Protein AF-A0A7V9M189-F1 (afdb_monomer_lite)

Structure (mmCIF, N/CA/C/O backbone):
data_AF-A0A7V9M189-F1
#
_entry.id   AF-A0A7V9M189-F1
#
loop_
_atom_site.group_PDB
_atom_site.id
_atom_site.type_symbol
_atom_site.label_atom_id
_atom_site.label_alt_id
_atom_site.label_comp_id
_atom_site.label_asym_id
_atom_site.label_entity_id
_atom_site.label_seq_id
_atom_site.pdbx_PDB_ins_code
_atom_site.Cartn_x
_atom_site.Cartn_y
_atom_site.Cartn_z
_atom_site.occupancy
_atom_site.B_iso_or_equiv
_atom_site.auth_seq_id
_atom_site.auth_comp_id
_atom_site.auth_asym_id
_atom_site.auth_atom_id
_atom_site.pdbx_PDB_model_num
ATOM 1 N N . MET A 1 1 ? 0.525 -5.428 -16.462 1.00 64.06 1 MET A N 1
ATOM 2 C CA . MET A 1 1 ? 0.715 -4.703 -15.190 1.00 64.06 1 MET A CA 1
ATOM 3 C C . MET A 1 1 ? 1.855 -5.369 -14.441 1.00 64.06 1 MET A C 1
ATOM 5 O O . MET A 1 1 ? 1.966 -6.584 -14.580 1.00 64.06 1 MET A O 1
ATOM 9 N N . PRO A 1 2 ? 2.685 -4.607 -13.714 1.00 77.19 2 PRO A N 1
ATOM 10 C CA . PRO A 1 2 ? 3.757 -5.158 -12.888 1.00 77.19 2 PRO A CA 1
ATOM 11 C C . PRO A 1 2 ? 3.205 -6.151 -11.859 1.00 77.19 2 PRO A C 1
ATOM 13 O O . PRO A 1 2 ? 2.110 -5.956 -11.322 1.00 77.19 2 PRO A O 1
ATOM 16 N N . THR A 1 3 ? 3.948 -7.226 -11.601 1.00 86.50 3 THR A N 1
ATOM 17 C CA . THR A 1 3 ? 3.545 -8.242 -10.621 1.00 86.50 3 THR A CA 1
ATOM 18 C C . THR A 1 3 ? 3.890 -7.756 -9.220 1.00 86.50 3 THR A C 1
ATOM 20 O O . THR A 1 3 ? 5.060 -7.662 -8.854 1.00 86.50 3 THR A O 1
ATOM 23 N N . MET A 1 4 ? 2.858 -7.476 -8.428 1.00 90.88 4 MET A N 1
ATOM 24 C CA . MET A 1 4 ? 2.986 -7.056 -7.035 1.00 90.88 4 MET A CA 1
ATOM 25 C C . MET A 1 4 ? 2.782 -8.242 -6.097 1.00 90.88 4 MET A C 1
ATOM 27 O O . MET A 1 4 ? 1.723 -8.871 -6.116 1.00 90.88 4 MET A O 1
ATOM 31 N N . HIS A 1 5 ? 3.761 -8.516 -5.240 1.00 93.12 5 HIS A N 1
ATOM 32 C CA . HIS A 1 5 ? 3.617 -9.501 -4.171 1.00 93.12 5 HIS A CA 1
ATOM 33 C C . HIS A 1 5 ? 3.215 -8.787 -2.892 1.00 93.12 5 HIS A C 1
ATOM 35 O O . HIS A 1 5 ? 3.970 -7.962 -2.390 1.00 93.12 5 HIS A O 1
ATOM 41 N N . TRP A 1 6 ? 2.033 -9.108 -2.372 1.00 93.81 6 TRP A N 1
ATOM 42 C CA . TRP A 1 6 ? 1.473 -8.447 -1.199 1.00 93.81 6 TRP A CA 1
ATOM 43 C C . TRP A 1 6 ? 1.571 -9.342 0.024 1.00 93.81 6 TRP A C 1
ATOM 45 O O . TRP A 1 6 ? 1.126 -10.492 0.011 1.00 93.81 6 TRP A O 1
ATOM 55 N N . LYS A 1 7 ? 2.081 -8.783 1.114 1.00 94.94 7 LYS A N 1
ATOM 56 C CA . LYS A 1 7 ? 2.077 -9.405 2.430 1.00 94.94 7 LYS A CA 1
ATOM 57 C C . LYS A 1 7 ? 1.424 -8.456 3.423 1.00 94.94 7 LYS A C 1
ATOM 59 O O . LYS A 1 7 ? 1.976 -7.414 3.761 1.00 94.94 7 LYS A O 1
ATOM 64 N N . ASN A 1 8 ? 0.251 -8.854 3.904 1.00 92.88 8 ASN A N 1
ATOM 65 C CA . ASN A 1 8 ? -0.537 -8.086 4.862 1.00 92.88 8 ASN A CA 1
ATOM 66 C C . ASN A 1 8 ? -0.472 -8.759 6.231 1.00 92.88 8 ASN A C 1
ATOM 68 O O . ASN A 1 8 ? -0.751 -9.952 6.357 1.00 92.88 8 ASN A O 1
ATOM 72 N N . GLN A 1 9 ? -0.108 -7.999 7.257 1.00 94.62 9 GLN A N 1
ATOM 73 C CA . GLN A 1 9 ? -0.027 -8.480 8.630 1.00 94.62 9 GLN A CA 1
ATOM 74 C C . GLN A 1 9 ? -0.879 -7.599 9.534 1.00 94.62 9 GLN A C 1
ATOM 76 O O . GLN A 1 9 ? -0.634 -6.400 9.661 1.00 94.62 9 GLN A O 1
ATOM 81 N N . PHE A 1 10 ? -1.859 -8.214 10.184 1.00 92.56 10 PHE A N 1
ATOM 82 C CA . PHE A 1 10 ? -2.764 -7.544 11.107 1.00 92.56 10 PHE A CA 1
ATOM 83 C C . PHE A 1 10 ? -2.264 -7.746 12.531 1.00 92.56 10 PHE A C 1
ATOM 85 O O . PHE A 1 10 ? -2.115 -8.877 1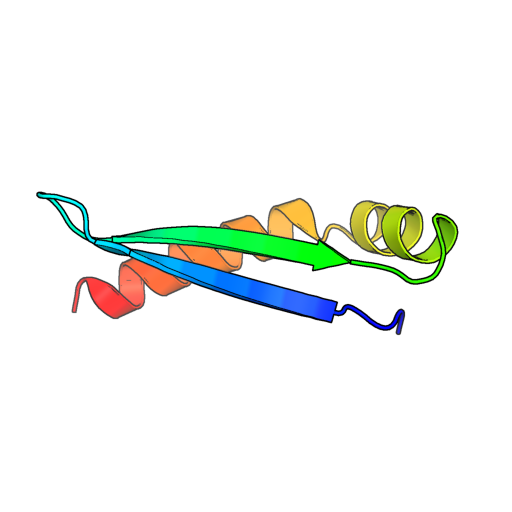2.993 1.00 92.56 10 PHE A O 1
ATOM 92 N N . HIS A 1 11 ? -2.018 -6.645 13.227 1.00 94.12 11 HIS A N 1
ATOM 93 C CA . HIS A 1 11 ? -1.584 -6.644 14.615 1.00 94.12 11 HIS A CA 1
ATOM 94 C C . HIS A 1 11 ? -2.677 -6.003 15.451 1.00 94.12 11 HIS A C 1
ATOM 96 O O . HIS A 1 11 ? -3.037 -4.852 15.222 1.00 94.12 11 HIS A O 1
ATOM 102 N N . LYS A 1 12 ? -3.217 -6.744 16.417 1.00 94.50 12 LYS A N 1
ATOM 103 C CA . LYS A 1 12 ? -4.221 -6.206 17.333 1.00 94.50 12 LYS A CA 1
ATOM 104 C C . LYS A 1 12 ? -3.609 -5.091 18.185 1.00 94.50 12 LYS A C 1
ATOM 106 O O . LYS A 1 12 ? -2.531 -5.273 18.748 1.00 94.50 12 LYS A O 1
ATOM 111 N N . THR A 1 13 ? -4.322 -3.982 18.319 1.00 93.44 13 THR A N 1
ATOM 112 C CA . THR A 1 13 ? -4.006 -2.881 19.236 1.00 93.44 13 THR A CA 1
ATOM 113 C C . THR A 1 13 ? -5.141 -2.713 20.254 1.00 93.44 13 THR A C 1
ATOM 115 O O . THR A 1 13 ? -6.198 -3.332 20.097 1.00 93.44 13 THR A O 1
ATOM 118 N N . PRO A 1 14 ? -4.954 -1.928 21.332 1.00 92.38 14 PRO A N 1
ATOM 119 C CA . PRO A 1 14 ? -6.031 -1.647 22.284 1.00 92.38 14 PRO A CA 1
ATOM 120 C C . PRO A 1 14 ? -7.263 -0.992 21.642 1.00 92.38 14 PRO A C 1
ATOM 122 O O . PRO A 1 14 ? -8.383 -1.299 22.037 1.00 92.38 14 PRO A O 1
ATOM 125 N N . GLU A 1 15 ? -7.055 -0.140 20.637 1.00 87.38 15 GLU A N 1
ATOM 126 C CA . GLU A 1 15 ? -8.111 0.632 19.968 1.00 87.38 15 GLU A CA 1
ATOM 127 C C . GLU A 1 15 ? -8.562 0.034 18.622 1.00 87.38 15 GLU A C 1
ATOM 129 O O . GLU A 1 15 ? -9.483 0.556 18.003 1.00 87.38 15 GLU A O 1
ATOM 134 N N . GLY A 1 16 ? -7.943 -1.055 18.147 1.00 88.12 16 GLY A N 1
ATOM 135 C CA . GLY A 1 16 ? -8.276 -1.642 16.847 1.00 88.12 16 GLY A CA 1
ATOM 136 C C . GLY A 1 16 ? -7.225 -2.619 16.322 1.00 88.12 16 GLY A C 1
ATOM 137 O O . GLY A 1 16 ? -6.833 -3.573 17.002 1.00 88.12 16 GLY A O 1
ATOM 138 N N . ALA A 1 17 ? -6.781 -2.406 15.084 1.00 89.31 17 ALA A N 1
ATOM 139 C CA . ALA A 1 17 ? -5.713 -3.183 14.470 1.00 89.31 17 ALA A CA 1
ATOM 140 C C . ALA A 1 17 ? -4.780 -2.291 13.645 1.00 89.31 17 ALA A C 1
ATOM 142 O O . ALA A 1 17 ? -5.224 -1.476 12.845 1.00 89.31 17 ALA A O 1
ATOM 143 N N . THR A 1 18 ? -3.473 -2.489 13.793 1.00 90.81 18 THR A N 1
ATOM 144 C CA . THR A 1 18 ? -2.467 -1.936 12.884 1.00 90.81 18 THR A CA 1
ATOM 145 C C . THR A 1 18 ? -2.216 -2.932 11.761 1.00 90.81 18 THR A C 1
ATOM 147 O O . THR A 1 18 ? -1.794 -4.068 12.004 1.00 90.81 18 THR A O 1
ATOM 150 N N . VAL A 1 19 ? -2.435 -2.499 10.522 1.00 89.69 19 VAL A N 1
ATOM 151 C CA . VAL A 1 19 ? -2.146 -3.298 9.330 1.00 89.69 19 VAL A CA 1
ATOM 152 C C . VAL A 1 19 ? -0.785 -2.893 8.783 1.00 89.69 19 VAL A C 1
ATOM 154 O O . VAL A 1 19 ? -0.575 -1.749 8.393 1.00 89.69 19 VAL A O 1
ATOM 157 N N . LYS A 1 20 ? 0.153 -3.838 8.750 1.00 92.44 20 LYS A N 1
ATOM 158 C CA . LYS A 1 20 ? 1.426 -3.674 8.050 1.00 92.44 20 LYS A CA 1
ATOM 159 C C . LYS A 1 20 ? 1.299 -4.304 6.670 1.00 92.44 20 LYS A C 1
ATOM 161 O O . LYS A 1 20 ? 1.056 -5.507 6.569 1.00 92.44 20 LYS A O 1
ATOM 166 N N . VAL A 1 21 ? 1.480 -3.493 5.636 1.00 92.44 21 VAL A N 1
ATOM 167 C CA . VAL A 1 21 ? 1.450 -3.921 4.236 1.00 92.44 21 VAL A CA 1
ATOM 168 C C . VAL A 1 21 ? 2.861 -3.836 3.677 1.00 92.44 21 VAL A C 1
ATOM 170 O O . VAL A 1 21 ? 3.497 -2.788 3.731 1.00 92.44 21 VAL A O 1
ATOM 173 N N . GLU A 1 22 ? 3.362 -4.954 3.174 1.00 94.44 22 GLU A N 1
ATOM 174 C CA . GLU A 1 22 ? 4.648 -5.049 2.495 1.00 94.44 22 GLU A CA 1
ATOM 175 C C . GLU A 1 22 ? 4.389 -5.488 1.057 1.00 94.44 22 GLU A C 1
ATOM 177 O O . GLU A 1 22 ? 3.737 -6.509 0.822 1.00 94.44 22 GLU A O 1
ATOM 182 N N . ILE A 1 23 ? 4.859 -4.684 0.103 1.00 92.38 23 ILE A N 1
ATOM 183 C CA . ILE A 1 23 ? 4.6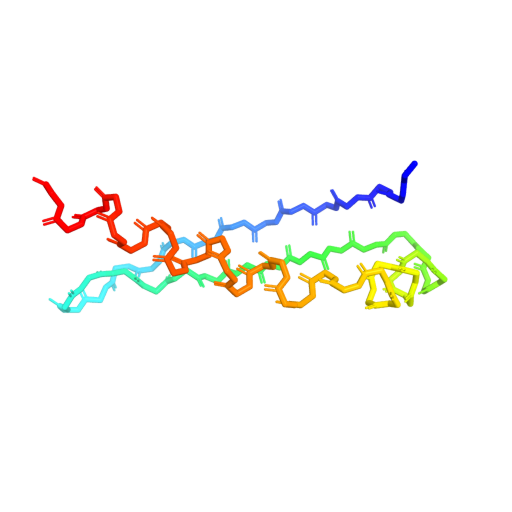82 -4.934 -1.325 1.00 92.38 23 ILE A CA 1
ATOM 184 C C . ILE A 1 23 ? 6.061 -5.100 -1.942 1.00 92.38 23 ILE A C 1
ATOM 186 O O . ILE A 1 23 ? 6.912 -4.220 -1.815 1.00 92.38 23 ILE A O 1
ATOM 190 N N . THR A 1 24 ? 6.287 -6.232 -2.597 1.00 93.38 24 THR A N 1
ATOM 191 C CA . THR A 1 24 ? 7.573 -6.560 -3.216 1.00 93.38 24 THR A CA 1
ATOM 192 C C . THR A 1 24 ? 7.429 -6.690 -4.725 1.00 93.38 24 THR A C 1
ATOM 194 O O . THR A 1 24 ? 6.472 -7.287 -5.232 1.00 93.38 24 THR A O 1
ATOM 197 N N . PHE A 1 25 ? 8.423 -6.156 -5.428 1.00 92.94 25 PHE A N 1
ATOM 198 C CA . PHE A 1 25 ? 8.543 -6.158 -6.882 1.00 92.94 25 PHE A CA 1
ATOM 199 C C . PHE A 1 25 ? 9.765 -6.977 -7.282 1.00 92.94 25 PHE A C 1
ATOM 201 O O . PHE A 1 25 ? 10.735 -7.048 -6.526 1.00 92.94 25 PHE A O 1
ATOM 208 N N . ALA A 1 26 ? 9.708 -7.606 -8.455 1.00 90.94 26 ALA A N 1
ATOM 209 C CA 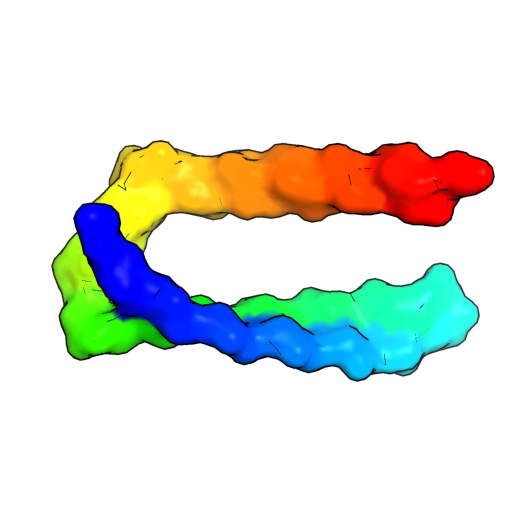. ALA A 1 26 ? 10.855 -8.330 -8.996 1.00 90.94 26 ALA A CA 1
ATOM 210 C C . ALA A 1 26 ? 11.951 -7.365 -9.472 1.00 90.94 26 ALA A C 1
ATOM 212 O O . ALA A 1 26 ? 13.131 -7.632 -9.277 1.00 90.94 26 ALA A O 1
ATOM 213 N N . GLU A 1 27 ? 11.545 -6.230 -10.044 1.00 93.50 27 GLU A N 1
ATOM 214 C CA . GLU A 1 27 ? 12.428 -5.237 -10.647 1.00 93.50 27 GLU A CA 1
ATOM 215 C C . GLU A 1 27 ? 12.115 -3.838 -10.110 1.00 93.50 27 GLU A C 1
ATOM 217 O O . GLU A 1 27 ? 10.962 -3.502 -9.830 1.00 93.50 27 GLU A O 1
ATOM 222 N N . ILE A 1 28 ? 13.135 -2.982 -10.016 1.00 92.88 28 ILE A N 1
ATOM 223 C CA . ILE A 1 28 ? 12.954 -1.596 -9.553 1.00 92.88 28 ILE A CA 1
ATOM 224 C C . ILE A 1 28 ? 12.083 -0.770 -10.510 1.00 92.88 28 ILE A C 1
ATOM 226 O O . ILE A 1 28 ? 11.286 0.046 -10.059 1.00 92.88 28 ILE A O 1
ATOM 230 N N . ALA A 1 29 ? 12.159 -1.043 -11.815 1.00 93.88 29 ALA A N 1
ATOM 231 C CA . ALA A 1 29 ? 11.358 -0.352 -12.822 1.00 93.88 29 ALA A CA 1
ATOM 232 C C . ALA A 1 29 ? 9.847 -0.561 -12.611 1.00 93.88 29 ALA A C 1
ATOM 234 O O . ALA A 1 29 ? 9.050 0.333 -12.885 1.00 93.88 29 ALA A O 1
ATOM 235 N N . ASP A 1 30 ? 9.446 -1.723 -12.086 1.00 92.56 30 ASP A N 1
ATOM 236 C CA . ASP A 1 30 ? 8.048 -2.005 -11.761 1.00 92.56 30 ASP A CA 1
ATOM 237 C C . ASP A 1 30 ? 7.570 -1.167 -10.566 1.00 92.56 30 ASP A C 1
ATOM 239 O O . ASP A 1 30 ? 6.449 -0.655 -10.589 1.00 92.56 30 ASP A O 1
ATOM 243 N N . LEU A 1 31 ? 8.428 -0.991 -9.552 1.00 92.38 31 LEU A N 1
ATOM 244 C CA . LEU A 1 31 ? 8.163 -0.118 -8.405 1.00 92.38 31 LEU A CA 1
ATOM 245 C C . LEU A 1 31 ? 8.026 1.342 -8.853 1.00 92.38 31 LEU A C 1
ATOM 247 O O . LEU A 1 31 ? 7.044 2.001 -8.522 1.00 92.38 31 LEU A O 1
ATOM 251 N N . GLU A 1 32 ? 8.982 1.842 -9.634 1.00 93.00 32 GLU A N 1
ATOM 252 C CA . GLU A 1 32 ? 8.944 3.211 -10.158 1.00 93.00 32 GLU A CA 1
ATOM 253 C C . GLU A 1 32 ? 7.677 3.434 -10.984 1.00 93.00 32 GLU A C 1
ATOM 255 O O . GLU A 1 32 ? 6.985 4.441 -10.818 1.00 93.00 32 GLU A O 1
ATOM 260 N N . LYS A 1 33 ? 7.299 2.444 -11.805 1.00 92.88 33 LYS A N 1
ATOM 261 C CA . LYS A 1 33 ? 6.135 2.579 -12.670 1.00 92.88 33 LYS A CA 1
ATOM 262 C C . LYS A 1 33 ? 4.822 2.696 -11.909 1.00 92.88 33 LYS A C 1
ATOM 264 O O . LYS A 1 33 ? 3.963 3.479 -12.313 1.00 92.88 33 LYS A O 1
ATOM 269 N N . ILE A 1 34 ? 4.636 1.937 -10.829 1.00 91.19 34 ILE A N 1
ATOM 270 C CA . ILE A 1 34 ? 3.402 2.043 -10.040 1.00 91.19 34 ILE A CA 1
ATOM 271 C C . ILE A 1 34 ? 3.326 3.363 -9.267 1.00 91.19 34 ILE A C 1
ATOM 273 O O . ILE A 1 34 ? 2.238 3.926 -9.144 1.00 91.19 34 ILE A O 1
ATOM 277 N N . ILE A 1 35 ? 4.464 3.888 -8.803 1.00 91.50 35 ILE A N 1
ATOM 278 C CA . ILE A 1 35 ? 4.532 5.185 -8.124 1.00 91.50 35 ILE A CA 1
ATOM 279 C C . ILE A 1 35 ? 4.144 6.291 -9.112 1.00 91.50 35 ILE A C 1
ATOM 281 O O . ILE A 1 35 ? 3.262 7.091 -8.808 1.00 91.50 35 ILE A O 1
ATOM 285 N N . GLU A 1 36 ? 4.701 6.281 -10.331 1.00 93.81 36 GLU A N 1
ATOM 286 C CA . GLU A 1 36 ? 4.328 7.222 -11.402 1.00 93.81 36 GLU A CA 1
ATOM 287 C C . GLU A 1 36 ? 2.833 7.188 -11.741 1.00 93.81 36 GLU A C 1
ATOM 289 O O . GLU A 1 36 ? 2.240 8.210 -12.084 1.00 93.81 36 GLU A O 1
ATOM 294 N N . MET A 1 37 ? 2.216 6.009 -11.664 1.00 91.88 37 MET A N 1
ATOM 295 C CA . MET A 1 37 ? 0.794 5.819 -11.949 1.00 91.88 37 MET A CA 1
ATOM 296 C C . MET A 1 37 ? -0.129 6.301 -10.817 1.00 91.88 37 MET A C 1
ATOM 298 O O . MET A 1 37 ? -1.348 6.221 -10.966 1.00 91.88 37 MET A O 1
ATOM 302 N N . GLY A 1 38 ? 0.419 6.810 -9.710 1.00 92.56 38 GLY A N 1
ATOM 303 C CA . GLY A 1 38 ? -0.349 7.342 -8.584 1.00 92.56 38 GLY A CA 1
ATOM 304 C C . GLY A 1 38 ? -0.799 6.278 -7.581 1.00 92.56 38 GLY A C 1
ATOM 305 O O . GLY A 1 38 ? -1.856 6.413 -6.958 1.00 92.56 38 GLY A O 1
ATOM 306 N N . PHE A 1 39 ? -0.027 5.192 -7.444 1.00 91.56 39 PHE A N 1
ATOM 307 C CA . PHE A 1 39 ? -0.345 4.108 -6.515 1.00 91.56 39 PHE A CA 1
ATOM 308 C C . PHE A 1 39 ? -0.514 4.602 -5.074 1.00 91.56 39 PHE A C 1
ATOM 310 O O . PHE A 1 39 ? -1.460 4.188 -4.413 1.00 91.56 39 PHE A O 1
ATOM 317 N N . GLU A 1 40 ? 0.347 5.505 -4.596 1.00 89.50 40 GLU A N 1
ATOM 318 C CA . GLU A 1 40 ? 0.293 6.006 -3.217 1.00 89.50 40 GLU A CA 1
ATOM 319 C C . GLU A 1 40 ? -1.046 6.686 -2.909 1.00 89.50 40 GLU A C 1
ATOM 321 O O . GLU A 1 40 ? -1.699 6.359 -1.920 1.00 89.50 40 GLU A O 1
ATOM 326 N N . GLN A 1 41 ? -1.511 7.565 -3.799 1.00 93.44 41 GLN A N 1
ATOM 327 C CA . GLN A 1 41 ? -2.778 8.277 -3.642 1.00 93.44 41 GLN A CA 1
ATOM 328 C C . GLN A 1 41 ? -3.966 7.317 -3.735 1.00 93.44 41 GLN A C 1
ATOM 330 O O . GLN A 1 41 ? -4.905 7.407 -2.943 1.00 93.44 41 GLN A O 1
ATOM 335 N N . GLY A 1 42 ? -3.920 6.378 -4.686 1.00 92.31 42 GLY A N 1
ATOM 336 C CA . GLY A 1 42 ? -4.945 5.345 -4.823 1.00 92.31 42 GLY A CA 1
ATOM 337 C C . GLY A 1 42 ? -5.021 4.436 -3.596 1.00 92.31 42 GLY A C 1
ATOM 338 O O . GLY A 1 42 ? -6.115 4.078 -3.161 1.00 92.31 42 GLY A O 1
ATOM 339 N N . PHE A 1 43 ? -3.872 4.104 -3.005 1.00 91.56 43 PHE A N 1
ATOM 340 C CA . PHE A 1 43 ? -3.784 3.276 -1.811 1.00 91.56 43 PHE A CA 1
ATOM 341 C C . PHE A 1 43 ? -4.322 4.005 -0.575 1.00 91.56 43 PHE A C 1
ATOM 343 O O . PHE A 1 43 ? -5.137 3.436 0.146 1.00 91.56 43 PHE A O 1
ATOM 350 N N . THR A 1 44 ? -3.972 5.280 -0.373 1.00 90.50 44 THR A N 1
ATOM 351 C CA . THR A 1 44 ? -4.553 6.103 0.701 1.00 90.50 44 THR A CA 1
ATOM 352 C C . THR A 1 44 ? -6.072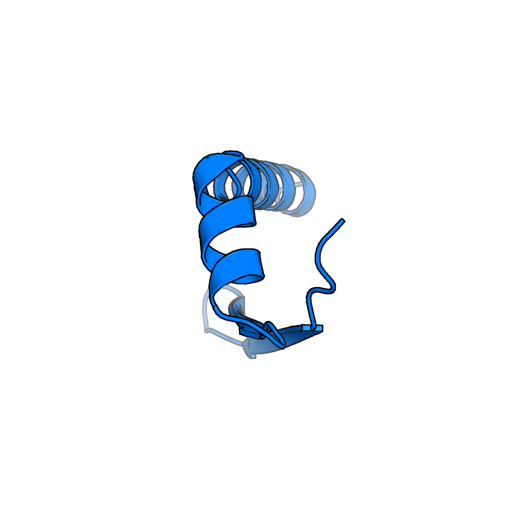 6.215 0.567 1.00 90.50 44 THR A C 1
ATOM 354 O O . THR A 1 44 ? -6.786 5.947 1.529 1.00 90.50 44 THR A O 1
ATOM 357 N N . ALA A 1 45 ? -6.584 6.513 -0.631 1.00 93.44 45 ALA A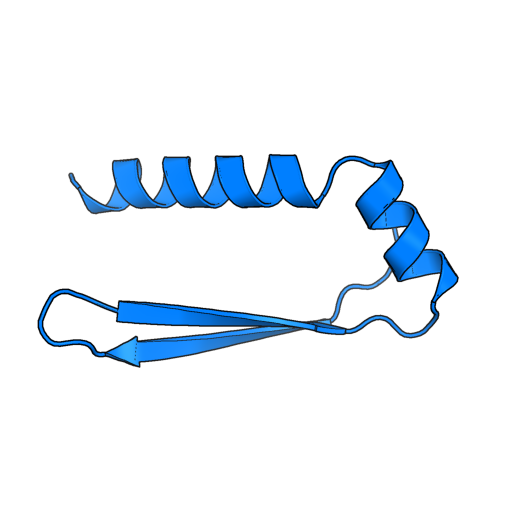 N 1
ATOM 358 C CA . ALA A 1 45 ? -8.025 6.605 -0.866 1.00 93.44 45 ALA A CA 1
ATOM 359 C C . ALA A 1 45 ? -8.752 5.271 -0.605 1.00 93.44 45 ALA A C 1
ATOM 361 O O . ALA A 1 45 ? -9.885 5.254 -0.121 1.00 93.44 45 ALA A O 1
ATOM 362 N N . ALA A 1 46 ? -8.113 4.137 -0.910 1.00 90.38 46 ALA A N 1
ATOM 363 C CA . ALA A 1 46 ? -8.656 2.819 -0.601 1.00 90.38 46 ALA A CA 1
ATOM 364 C C . ALA A 1 46 ? -8.745 2.564 0.913 1.00 90.38 46 ALA A C 1
ATOM 366 O O . ALA A 1 46 ? -9.751 2.015 1.361 1.00 90.38 46 ALA A O 1
ATOM 367 N N . LEU A 1 47 ? -7.740 2.983 1.693 1.00 88.44 47 LEU A N 1
ATOM 368 C CA . LEU A 1 47 ? -7.751 2.861 3.155 1.00 88.44 47 LEU A CA 1
ATOM 369 C C . LEU A 1 47 ? -8.834 3.740 3.792 1.00 88.44 47 LEU A C 1
ATOM 371 O O . LEU A 1 47 ? -9.616 3.242 4.591 1.00 88.44 47 LEU A O 1
ATOM 375 N N . GLU A 1 48 ? -8.974 4.993 3.358 1.00 88.94 48 GLU A N 1
ATOM 376 C CA . GLU A 1 48 ? -10.048 5.877 3.842 1.00 88.94 48 GLU A CA 1
ATOM 377 C C . GLU A 1 48 ? -11.447 5.311 3.554 1.00 88.94 48 GLU A C 1
ATOM 379 O 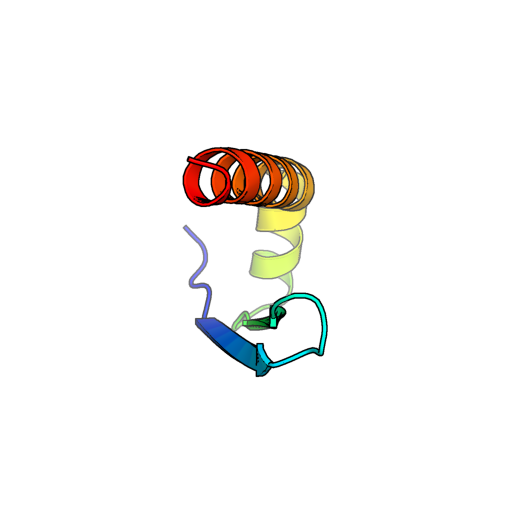O . GLU A 1 48 ? -12.384 5.469 4.337 1.00 88.94 48 GLU A O 1
ATOM 384 N N . ASN A 1 49 ? -11.619 4.659 2.402 1.00 90.44 49 ASN A N 1
ATOM 385 C CA . ASN A 1 49 ? -12.877 3.995 2.070 1.00 90.44 49 ASN A CA 1
ATOM 386 C C . ASN A 1 49 ? -13.097 2.731 2.904 1.00 90.44 49 ASN A C 1
ATOM 388 O O . ASN A 1 49 ? -14.239 2.438 3.253 1.00 90.44 49 ASN A O 1
ATOM 392 N N . LEU A 1 50 ? -12.032 1.993 3.225 1.00 87.81 50 LEU A N 1
ATOM 393 C CA . LEU A 1 50 ? -12.109 0.844 4.119 1.00 87.81 50 LEU A CA 1
ATOM 394 C C . LEU A 1 50 ? -12.554 1.273 5.520 1.00 87.81 50 LEU A C 1
ATOM 396 O O . LEU A 1 50 ? -13.459 0.645 6.061 1.00 87.81 50 LEU A O 1
ATOM 400 N N . ASP A 1 51 ? -12.004 2.363 6.058 1.00 86.00 51 ASP A N 1
ATOM 401 C CA . ASP A 1 51 ? -12.399 2.894 7.368 1.00 86.00 51 ASP A CA 1
ATOM 402 C C . ASP A 1 51 ? -13.906 3.197 7.409 1.00 86.00 51 ASP A C 1
ATOM 404 O O . ASP A 1 51 ? -14.618 2.688 8.271 1.00 86.00 51 ASP A O 1
ATOM 408 N N . LYS A 1 52 ? -14.438 3.888 6.391 1.00 89.56 52 LYS A N 1
ATOM 409 C CA . LYS A 1 52 ? -15.885 4.170 6.273 1.00 89.56 52 LYS A CA 1
ATOM 410 C C . LYS A 1 52 ? -16.759 2.917 6.218 1.00 89.56 52 LYS A C 1
ATOM 412 O O . LYS A 1 52 ? -17.906 2.951 6.655 1.00 89.56 52 LYS A O 1
ATOM 417 N N . ILE A 1 53 ? -16.267 1.833 5.613 1.00 91.56 53 ILE A N 1
ATOM 418 C CA . ILE A 1 53 ? -17.002 0.562 5.543 1.00 91.56 53 ILE A CA 1
ATOM 419 C C . ILE A 1 53 ? -17.022 -0.118 6.915 1.00 91.56 53 ILE A C 1
ATOM 421 O O . ILE A 1 53 ? -18.026 -0.732 7.260 1.00 91.56 53 ILE A O 1
ATOM 425 N N . LEU A 1 54 ? -15.929 -0.019 7.674 1.00 85.50 54 LEU A N 1
ATOM 426 C CA . LEU A 1 54 ? -15.773 -0.661 8.981 1.00 85.50 54 LEU A CA 1
ATOM 427 C C . LEU A 1 54 ? -16.427 0.120 10.134 1.00 85.50 54 LEU A C 1
ATOM 429 O O . LEU A 1 54 ? -16.637 -0.453 11.199 1.00 85.50 54 LEU A O 1
ATOM 433 N N . GLU A 1 55 ? -16.745 1.400 9.934 1.00 82.88 55 GLU A N 1
ATOM 434 C CA . GLU A 1 55 ? -17.483 2.239 10.891 1.00 82.88 55 GLU A CA 1
ATOM 435 C C . GLU A 1 55 ? -19.008 1.980 10.921 1.00 82.88 55 GLU A C 1
ATOM 437 O O . GLU A 1 55 ? -19.680 2.472 11.831 1.00 82.88 55 GLU A O 1
ATOM 442 N N . ASN A 1 56 ? -19.555 1.212 9.965 1.00 52.72 56 ASN A N 1
ATOM 443 C CA . ASN A 1 56 ? -20.977 0.817 9.897 1.00 52.72 56 ASN A CA 1
ATOM 444 C C . ASN A 1 56 ? -21.258 -0.531 10.575 1.00 52.72 56 ASN A C 1
ATOM 446 O O . ASN A 1 56 ? -22.381 -0.678 11.113 1.00 52.72 56 ASN A O 1
#

Secondary structure (DSSP, 8-state):
----EEEEEEEE-SSSEEEEEEEE-SSHHHHHHHHHTTHHHHHHHHHHHHHHHHT-

pLDDT: mean 89.96, std 6.91, range [52.72, 94.94]

Radius of gyration: 13.72 Å; chains: 1; bounding box: 34×18×38 Å

Foldseek 3Di:
DFDKDWDWDWDADPVGTDIDIDIDGPDVVSVVVCVVVVVVVVVVVVVVVVVVVVVD

Sequence (56 aa):
MPTMHWKNQFHKTPEGATVKVEITFAEIADLEKIIEMGFEQGFTAALENLDKILEN